Protein AF-A0A151K1U4-F1 (afdb_monomer)

pLDDT: mean 78.4, std 14.27, range [43.31, 93.31]

Radius of gyration: 24.59 Å; Cα contacts (8 Å, |Δi|>4): 27; chains: 1; bounding box: 50×74×44 Å

Structure (mmCIF, N/CA/C/O backbone):
data_AF-A0A151K1U4-F1
#
_entry.id   AF-A0A151K1U4-F1
#
loop_
_atom_site.group_PDB
_atom_site.id
_atom_site.type_s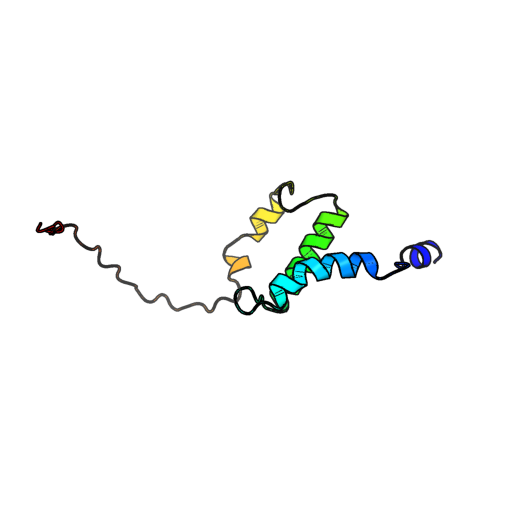ymbol
_atom_site.label_atom_id
_atom_site.label_alt_id
_atom_site.label_comp_id
_atom_site.label_asym_id
_atom_site.label_entity_id
_atom_site.label_seq_id
_atom_site.pdbx_PDB_ins_code
_atom_site.Cartn_x
_atom_site.Cartn_y
_atom_site.Cartn_z
_atom_site.occupancy
_atom_site.B_iso_or_equiv
_atom_site.auth_seq_id
_atom_site.auth_comp_id
_atom_site.auth_asym_id
_atom_site.auth_atom_id
_atom_site.pdbx_PDB_model_num
ATOM 1 N N . LEU A 1 1 ? 15.827 -23.909 -12.269 1.00 86.94 1 LEU A N 1
ATOM 2 C CA . LEU A 1 1 ? 17.106 -23.530 -11.619 1.00 86.94 1 LEU A CA 1
ATOM 3 C C . LEU A 1 1 ? 17.683 -22.226 -12.180 1.00 86.94 1 LEU A C 1
ATOM 5 O O . LEU A 1 1 ? 17.783 -21.264 -11.437 1.00 86.94 1 LEU A O 1
ATOM 9 N N . LEU A 1 2 ? 17.974 -22.145 -13.484 1.00 91.69 2 LEU A N 1
ATOM 10 C CA . LEU A 1 2 ? 18.567 -20.955 -14.125 1.00 91.69 2 LEU A CA 1
ATOM 11 C C . LEU A 1 2 ? 17.789 -19.641 -13.904 1.00 91.69 2 LEU A C 1
ATOM 13 O O . LEU A 1 2 ? 18.390 -18.621 -13.588 1.00 91.69 2 LEU A O 1
ATOM 17 N N . ASN A 1 3 ? 16.457 -19.666 -14.002 1.00 90.38 3 ASN A N 1
ATOM 18 C CA . ASN A 1 3 ? 15.632 -18.471 -13.766 1.00 90.38 3 ASN A CA 1
ATOM 19 C C . ASN A 1 3 ? 15.650 -18.008 -12.301 1.00 90.38 3 ASN A C 1
ATOM 21 O O . ASN A 1 3 ? 15.631 -16.810 -12.052 1.00 90.38 3 ASN A O 1
ATOM 25 N N . ALA A 1 4 ? 15.758 -18.935 -11.344 1.00 91.12 4 ALA A N 1
ATOM 26 C CA . ALA A 1 4 ? 15.865 -18.597 -9.924 1.00 91.12 4 ALA A CA 1
ATOM 27 C C . ALA A 1 4 ? 17.215 -17.930 -9.598 1.00 91.12 4 ALA A C 1
ATOM 29 O O . ALA A 1 4 ? 17.278 -16.995 -8.808 1.00 91.12 4 ALA A O 1
ATOM 30 N N . ILE A 1 5 ? 18.292 -18.362 -10.263 1.00 90.69 5 ILE A N 1
ATOM 31 C CA . ILE A 1 5 ? 19.611 -17.724 -10.142 1.00 90.69 5 ILE A CA 1
ATOM 32 C C . ILE A 1 5 ? 19.567 -16.303 -10.723 1.00 90.69 5 ILE A C 1
ATOM 34 O O . ILE A 1 5 ? 20.084 -15.376 -10.112 1.00 90.69 5 ILE A O 1
ATOM 38 N N . ARG A 1 6 ? 18.889 -16.106 -11.865 1.00 88.81 6 ARG A N 1
ATOM 39 C CA . ARG A 1 6 ? 18.717 -14.778 -12.485 1.00 88.81 6 ARG A CA 1
ATOM 40 C C . ARG A 1 6 ? 17.792 -13.836 -11.715 1.00 88.81 6 ARG A C 1
ATOM 42 O O . ARG A 1 6 ? 17.885 -12.633 -11.918 1.00 88.81 6 ARG A O 1
ATOM 49 N N . SER A 1 7 ? 16.911 -14.354 -10.858 1.00 88.38 7 SER A N 1
ATOM 50 C CA . SER A 1 7 ? 16.076 -13.515 -9.990 1.00 88.38 7 SER A CA 1
ATOM 51 C C . SER A 1 7 ? 16.819 -12.965 -8.773 1.00 88.38 7 SER A C 1
ATOM 53 O O . SER A 1 7 ? 16.265 -12.130 -8.061 1.00 88.38 7 SER A O 1
ATOM 55 N N . LEU A 1 8 ? 18.050 -13.421 -8.510 1.00 87.44 8 LEU A N 1
ATOM 56 C CA . LEU A 1 8 ? 18.855 -12.854 -7.437 1.00 87.44 8 LEU A CA 1
ATOM 57 C C . LEU A 1 8 ? 19.329 -11.453 -7.839 1.00 87.44 8 LEU A C 1
ATOM 59 O O . LEU A 1 8 ? 19.867 -11.276 -8.936 1.00 87.44 8 LEU A O 1
ATOM 63 N N . PRO A 1 9 ? 19.146 -10.449 -6.972 1.00 85.06 9 PRO A N 1
ATOM 64 C CA . PRO A 1 9 ? 19.606 -9.107 -7.265 1.00 85.06 9 PRO A CA 1
ATOM 65 C C . PRO A 1 9 ?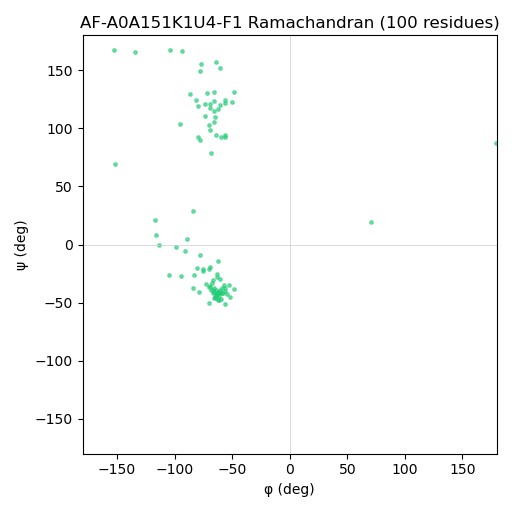 21.137 -9.092 -7.332 1.00 85.06 9 PRO A C 1
ATOM 67 O O . PRO A 1 9 ? 21.816 -9.589 -6.437 1.00 85.06 9 PRO A O 1
ATOM 70 N N . ASN A 1 10 ? 21.682 -8.491 -8.390 1.00 88.88 10 ASN A N 1
ATOM 71 C CA . ASN A 1 10 ? 23.130 -8.316 -8.548 1.00 88.88 10 ASN A CA 1
ATOM 72 C C . ASN A 1 10 ? 23.713 -7.305 -7.539 1.00 88.88 10 ASN A C 1
ATOM 74 O O . ASN A 1 10 ? 24.916 -7.269 -7.304 1.00 88.88 10 ASN A O 1
ATOM 78 N N . SER A 1 11 ? 22.870 -6.451 -6.956 1.00 90.81 11 SER A N 1
ATOM 79 C CA . SER A 1 11 ? 23.268 -5.474 -5.948 1.00 90.81 11 SER A CA 1
ATOM 80 C C . SER A 1 11 ? 22.115 -5.133 -5.010 1.00 90.81 11 SER A C 1
ATOM 82 O O . SER A 1 11 ? 20.949 -5.426 -5.269 1.00 90.81 11 SER A O 1
ATOM 84 N N . ASN A 1 12 ? 22.445 -4.468 -3.913 1.00 86.81 12 ASN A N 1
ATOM 85 C CA . ASN A 1 12 ? 21.502 -3.976 -2.914 1.00 86.81 12 ASN A CA 1
ATOM 86 C C . ASN A 1 12 ? 20.973 -2.556 -3.207 1.00 86.81 12 ASN A C 1
ATOM 88 O O . ASN A 1 12 ? 20.226 -2.013 -2.393 1.00 86.81 12 ASN A O 1
ATOM 92 N N . ALA A 1 13 ? 21.324 -1.960 -4.351 1.00 88.00 13 ALA A N 1
ATOM 93 C CA . ALA A 1 13 ? 21.038 -0.555 -4.649 1.00 88.00 13 ALA A CA 1
ATOM 94 C C . ALA A 1 13 ? 19.536 -0.212 -4.607 1.00 88.00 13 ALA A C 1
ATOM 96 O O . ALA A 1 13 ? 19.149 0.858 -4.137 1.00 88.00 13 ALA A O 1
ATOM 97 N N . ASP A 1 14 ? 18.678 -1.122 -5.074 1.00 80.81 14 ASP A N 1
ATOM 98 C CA . ASP A 1 14 ? 17.228 -0.914 -5.084 1.00 80.81 14 ASP A CA 1
ATOM 99 C C . ASP A 1 14 ? 16.612 -0.937 -3.663 1.00 80.81 14 ASP A C 1
ATOM 101 O O . ASP A 1 14 ? 15.985 0.056 -3.266 1.00 80.81 14 ASP A O 1
ATOM 105 N N . PRO A 1 15 ? 16.886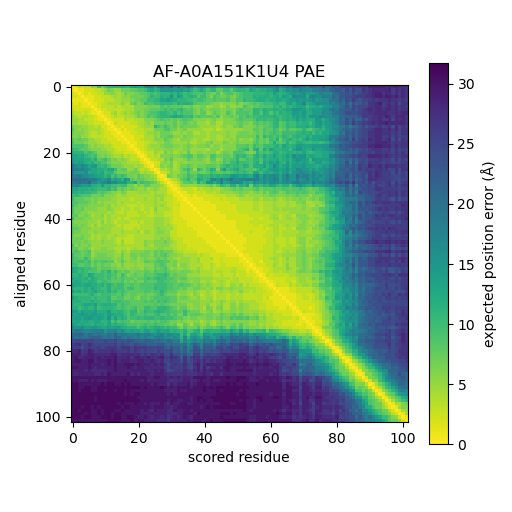 -1.957 -2.819 1.00 82.50 15 PRO A N 1
ATOM 106 C CA . PRO A 1 15 ? 16.558 -1.901 -1.395 1.00 82.50 15 PRO A CA 1
ATOM 107 C C . PRO A 1 15 ? 17.085 -0.642 -0.688 1.00 82.50 15 PRO A C 1
ATOM 109 O O . PRO A 1 15 ? 16.340 0.007 0.049 1.00 82.50 15 PRO A O 1
ATOM 112 N N . GLU A 1 16 ? 18.342 -0.252 -0.920 1.00 84.44 16 GLU A N 1
ATOM 113 C CA . GLU A 1 16 ? 18.957 0.924 -0.285 1.00 84.44 16 GLU A CA 1
ATOM 114 C C . GLU A 1 16 ? 18.274 2.240 -0.672 1.00 84.44 16 GLU A C 1
ATOM 116 O O . GLU A 1 16 ? 18.043 3.104 0.185 1.00 84.44 16 GLU A O 1
ATOM 121 N N . ARG A 1 17 ? 17.876 2.390 -1.940 1.00 85.00 17 ARG A N 1
ATOM 122 C CA . ARG A 1 17 ? 17.092 3.542 -2.402 1.00 85.00 17 ARG A CA 1
ATOM 123 C C . ARG A 1 17 ? 15.753 3.628 -1.670 1.00 85.00 17 ARG A C 1
ATOM 125 O O . ARG A 1 17 ? 15.337 4.719 -1.268 1.00 85.00 17 ARG A O 1
ATOM 132 N N . MET A 1 18 ? 15.085 2.495 -1.453 1.00 80.19 18 MET A N 1
ATOM 133 C CA . MET A 1 18 ? 13.853 2.443 -0.663 1.00 80.19 18 MET A CA 1
ATOM 134 C C . MET A 1 18 ? 14.085 2.820 0.806 1.00 80.19 18 MET A C 1
ATOM 136 O O . MET A 1 18 ? 13.339 3.637 1.357 1.00 80.19 18 MET A O 1
ATOM 140 N N . PHE A 1 19 ? 15.135 2.282 1.430 1.00 78.44 19 PHE A N 1
ATOM 141 C CA . PHE A 1 19 ? 15.477 2.580 2.823 1.00 78.44 19 PHE A CA 1
ATOM 142 C C . PHE A 1 19 ? 15.909 4.028 3.042 1.00 78.44 19 PHE A C 1
ATOM 144 O O . PHE A 1 19 ? 15.624 4.591 4.099 1.00 78.44 19 PHE A O 1
ATOM 151 N N . SER A 1 20 ? 16.527 4.664 2.049 1.00 79.94 20 SER A N 1
ATOM 152 C CA . SER A 1 20 ? 16.954 6.064 2.133 1.00 79.94 20 SER A CA 1
ATOM 153 C C . SER A 1 20 ? 15.771 7.007 2.362 1.00 79.94 20 SER A C 1
ATOM 155 O O . SER A 1 20 ? 15.850 7.902 3.202 1.00 79.94 20 SER A O 1
ATOM 157 N N . ILE A 1 21 ? 14.628 6.750 1.721 1.00 75.62 21 ILE A N 1
ATOM 158 C CA . ILE A 1 21 ? 13.384 7.512 1.931 1.00 75.62 21 ILE A CA 1
ATOM 159 C C . ILE A 1 2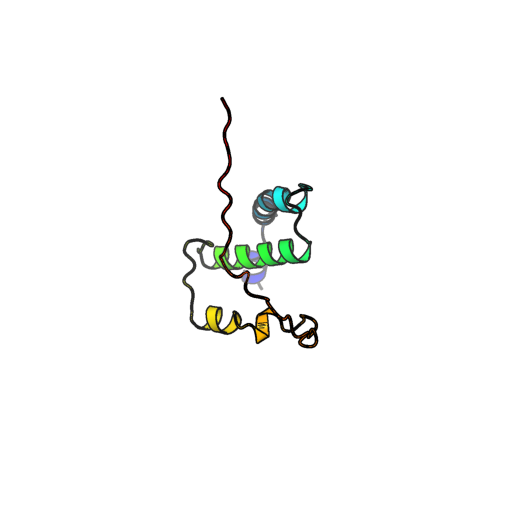1 ? 12.819 7.256 3.340 1.00 75.62 21 ILE A C 1
ATOM 161 O O . ILE A 1 21 ? 12.351 8.174 4.015 1.00 75.62 21 ILE A O 1
ATOM 165 N N . LEU A 1 22 ? 12.906 6.012 3.817 1.00 76.38 22 LEU A N 1
ATOM 166 C CA . LEU A 1 22 ? 12.415 5.611 5.139 1.00 76.38 22 LEU A CA 1
ATOM 167 C C . LEU A 1 22 ? 13.322 6.065 6.288 1.00 76.38 22 LEU A C 1
ATOM 169 O O . LEU A 1 22 ? 12.852 6.181 7.419 1.00 76.38 22 LEU A O 1
ATOM 173 N N . SER A 1 23 ? 14.596 6.364 6.025 1.00 73.19 23 SER A N 1
ATOM 174 C CA . SER A 1 23 ? 15.562 6.807 7.038 1.00 73.19 23 SER A CA 1
ATOM 175 C C . SER A 1 23 ? 15.080 8.059 7.783 1.00 73.19 23 SER A C 1
ATOM 177 O O . SER A 1 23 ? 15.197 8.147 9.007 1.00 73.19 23 SER A O 1
ATOM 179 N N . HIS A 1 24 ? 14.428 8.981 7.071 1.00 71.06 24 HIS A N 1
ATOM 180 C CA . HIS A 1 24 ? 13.860 10.200 7.639 1.00 71.06 24 HIS A CA 1
ATOM 181 C C . HIS A 1 24 ? 12.714 9.916 8.614 1.00 71.06 24 HIS A C 1
ATOM 183 O O . HIS A 1 24 ? 12.574 10.579 9.641 1.00 71.06 24 HIS A O 1
ATOM 189 N N . VAL A 1 25 ? 11.907 8.911 8.281 1.00 72.31 25 VAL A N 1
ATOM 190 C CA . VAL A 1 25 ? 10.708 8.491 9.010 1.00 72.31 25 VAL A CA 1
ATOM 191 C C . VAL A 1 25 ? 11.065 7.564 10.179 1.00 72.31 25 VAL A C 1
ATOM 193 O O . VAL A 1 25 ? 10.374 7.518 11.187 1.00 72.31 25 VAL A O 1
ATOM 196 N N . LYS A 1 26 ? 12.183 6.841 10.093 1.00 68.38 26 LYS A N 1
ATOM 197 C CA . LYS A 1 26 ? 12.677 5.968 11.164 1.00 68.38 26 LYS A CA 1
ATOM 198 C C . LYS A 1 26 ? 13.488 6.725 12.221 1.00 68.38 26 LYS A C 1
ATOM 200 O O . LYS A 1 26 ? 13.405 6.393 13.402 1.00 68.38 26 LYS A O 1
ATOM 205 N N . ASN A 1 27 ? 14.284 7.719 11.817 1.00 73.19 27 ASN A N 1
ATOM 206 C CA . ASN A 1 27 ? 15.319 8.291 12.687 1.00 73.19 27 ASN A CA 1
ATOM 207 C C . ASN A 1 27 ? 14.969 9.669 13.269 1.00 73.19 27 ASN A C 1
ATOM 209 O O . ASN A 1 27 ? 15.464 10.010 14.344 1.00 73.19 27 ASN A O 1
ATOM 213 N N . LYS A 1 28 ? 14.115 10.482 12.626 1.00 76.69 28 LYS A N 1
ATOM 214 C CA . LYS A 1 28 ? 13.749 11.792 13.195 1.00 76.69 28 LYS A CA 1
ATOM 215 C C . LYS A 1 28 ? 12.795 11.634 14.379 1.00 76.69 28 LYS A C 1
ATOM 217 O O . LYS A 1 28 ? 11.678 11.171 14.197 1.00 76.69 28 LYS A O 1
ATOM 222 N N . LYS A 1 29 ? 13.184 12.128 15.565 1.00 72.06 29 LYS A N 1
ATOM 223 C CA . LYS A 1 29 ? 12.425 12.013 16.834 1.00 72.06 29 LYS A CA 1
ATOM 224 C C . LYS A 1 29 ? 10.940 12.401 16.722 1.00 72.06 29 LYS A C 1
ATOM 226 O O . LYS A 1 29 ? 10.107 11.729 17.311 1.00 72.06 29 LYS A O 1
ATOM 231 N N . ARG A 1 30 ? 10.606 13.441 15.944 1.00 73.81 30 ARG A N 1
ATOM 232 C CA . ARG A 1 30 ? 9.220 13.916 15.742 1.00 73.81 30 ARG A CA 1
ATOM 233 C C . ARG A 1 30 ? 8.414 13.099 14.718 1.00 73.81 30 ARG A C 1
ATOM 235 O O . ARG A 1 30 ? 7.196 13.144 14.750 1.00 73.81 30 ARG A O 1
ATOM 242 N N . ASN A 1 31 ? 9.082 12.351 13.837 1.00 77.19 31 ASN A N 1
ATOM 243 C CA . ASN A 1 31 ? 8.450 11.565 12.769 1.00 77.19 31 ASN A CA 1
ATOM 244 C C . ASN A 1 31 ? 8.677 10.056 12.945 1.00 77.19 31 ASN A C 1
ATOM 246 O O . ASN A 1 31 ? 8.381 9.297 12.027 1.00 77.19 31 ASN A O 1
ATOM 250 N N . LYS A 1 32 ? 9.246 9.637 14.085 1.00 82.81 32 LYS A N 1
ATOM 251 C CA . LYS A 1 32 ? 9.711 8.272 14.314 1.00 82.81 32 LYS A CA 1
ATOM 252 C C . LYS A 1 32 ? 8.526 7.318 14.333 1.00 82.81 32 LYS A C 1
ATOM 254 O O . LYS A 1 32 ? 7.798 7.243 15.320 1.00 82.81 32 LYS A O 1
ATOM 259 N N . LEU A 1 33 ? 8.376 6.558 13.258 1.00 85.88 33 LEU A N 1
ATOM 260 C CA . LEU A 1 33 ? 7.432 5.450 13.217 1.00 85.88 33 LEU A CA 1
ATOM 261 C C . LEU A 1 33 ? 7.977 4.236 13.978 1.00 85.88 33 LEU A C 1
ATOM 263 O O . LEU A 1 33 ? 9.190 4.056 14.135 1.00 85.88 33 LEU A O 1
ATOM 267 N N . SER A 1 34 ? 7.064 3.382 14.442 1.00 87.62 34 SER A N 1
ATOM 268 C CA . SER A 1 34 ? 7.423 2.082 15.013 1.00 87.62 34 SER A CA 1
ATOM 269 C C . SER A 1 34 ? 8.072 1.185 13.949 1.00 87.62 34 SER A C 1
ATOM 271 O O . SER A 1 34 ? 7.849 1.359 12.748 1.00 87.62 34 SER A O 1
ATOM 273 N N . SER A 1 35 ? 8.856 0.193 14.376 1.00 85.81 35 SER A N 1
ATOM 274 C CA . SER A 1 35 ? 9.445 -0.800 13.465 1.00 85.81 35 SER A CA 1
ATOM 275 C C . SER A 1 35 ? 8.378 -1.525 12.639 1.00 85.81 35 SER A C 1
ATOM 277 O O . SER A 1 35 ? 8.563 -1.710 11.438 1.00 85.81 35 SER A O 1
ATOM 279 N N . THR A 1 36 ? 7.241 -1.857 13.255 1.00 88.50 36 THR A N 1
ATOM 280 C CA . THR A 1 36 ? 6.091 -2.482 12.590 1.00 88.50 36 THR A CA 1
ATOM 281 C C . THR A 1 36 ? 5.547 -1.602 11.468 1.00 88.50 36 THR A C 1
ATOM 283 O O . THR A 1 36 ? 5.354 -2.078 10.351 1.00 88.50 36 THR A O 1
ATOM 286 N N . SER A 1 37 ? 5.363 -0.305 11.726 1.00 87.44 37 SER A N 1
ATOM 287 C CA . SER A 1 37 ? 4.871 0.650 10.728 1.00 87.44 37 SER A CA 1
ATOM 288 C C . SER A 1 37 ? 5.866 0.869 9.585 1.00 87.44 37 SER A C 1
ATOM 290 O O . SER A 1 37 ? 5.459 0.951 8.428 1.00 87.44 37 SER A O 1
ATOM 292 N N . VAL A 1 38 ? 7.170 0.921 9.879 1.00 87.81 38 VAL A N 1
ATOM 293 C CA . VAL A 1 38 ? 8.216 1.023 8.845 1.00 87.81 38 VAL A CA 1
ATOM 294 C C . VAL A 1 38 ? 8.224 -0.221 7.954 1.00 87.81 38 VAL A C 1
ATOM 296 O O . VAL A 1 38 ? 8.283 -0.093 6.733 1.00 87.81 38 VAL A O 1
ATOM 299 N N . ASN A 1 39 ? 8.114 -1.415 8.544 1.00 89.44 39 ASN A N 1
ATOM 300 C CA . ASN A 1 39 ? 8.071 -2.667 7.791 1.00 89.44 39 ASN A CA 1
ATOM 301 C C . ASN A 1 39 ? 6.826 -2.759 6.895 1.00 89.44 39 ASN A C 1
ATOM 303 O O . ASN A 1 39 ? 6.941 -3.068 5.711 1.00 89.44 39 ASN A O 1
ATOM 307 N N . ALA A 1 40 ? 5.650 -2.424 7.433 1.00 89.62 40 ALA A N 1
ATOM 308 C CA . ALA A 1 40 ? 4.406 -2.402 6.667 1.00 89.62 40 ALA A CA 1
ATOM 309 C C . ALA A 1 40 ? 4.492 -1.447 5.465 1.00 89.62 40 ALA A C 1
ATOM 311 O O . ALA A 1 40 ? 4.089 -1.808 4.362 1.00 89.62 40 ALA A O 1
ATOM 312 N N . ASN A 1 41 ? 5.089 -0.265 5.652 1.00 88.44 41 ASN A N 1
ATOM 313 C CA . ASN A 1 41 ? 5.311 0.688 4.566 1.00 88.44 41 ASN A CA 1
ATOM 314 C C . ASN A 1 41 ? 6.258 0.121 3.490 1.00 88.44 41 ASN A C 1
ATOM 316 O O . ASN A 1 41 ? 5.978 0.242 2.300 1.00 88.44 41 ASN A O 1
A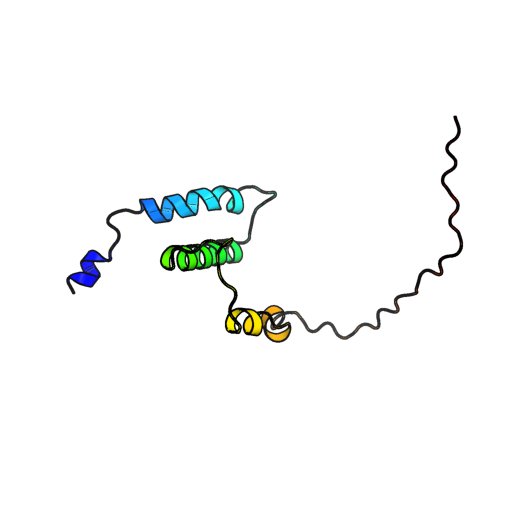TOM 320 N N . CYS A 1 42 ? 7.333 -0.570 3.892 1.00 88.44 42 CYS A N 1
ATOM 321 C CA . CYS A 1 42 ? 8.218 -1.265 2.953 1.00 88.44 42 CYS A CA 1
ATOM 322 C C . CYS A 1 42 ? 7.458 -2.276 2.082 1.00 88.44 42 CYS A C 1
ATOM 324 O O . CYS A 1 42 ? 7.567 -2.245 0.857 1.00 88.44 42 CYS A O 1
ATOM 326 N N . VAL A 1 43 ? 6.675 -3.153 2.713 1.00 90.69 43 VAL A N 1
ATOM 327 C CA . VAL A 1 43 ? 5.905 -4.190 2.010 1.00 90.69 43 VAL A CA 1
ATOM 328 C C . VAL A 1 43 ? 4.891 -3.559 1.061 1.00 90.69 43 VAL A C 1
ATOM 330 O O . VAL A 1 43 ? 4.839 -3.926 -0.110 1.00 90.69 43 VAL A O 1
ATOM 333 N N . PHE A 1 44 ? 4.128 -2.576 1.542 1.00 90.19 44 PHE A N 1
ATOM 334 C CA . PHE A 1 44 ? 3.112 -1.900 0.742 1.00 90.19 44 PHE A CA 1
ATOM 335 C C . PHE A 1 44 ? 3.722 -1.196 -0.474 1.00 90.19 44 PHE A C 1
ATOM 337 O O . PHE A 1 44 ? 3.274 -1.399 -1.600 1.00 90.19 44 PHE A O 1
ATOM 344 N N . LYS A 1 45 ? 4.800 -0.430 -0.274 1.00 89.44 45 LYS A N 1
ATOM 345 C CA . LYS A 1 45 ? 5.484 0.270 -1.364 1.00 89.44 45 LYS A CA 1
ATOM 346 C C . LYS A 1 45 ? 6.087 -0.696 -2.385 1.00 89.44 45 LYS A C 1
ATOM 348 O O . LYS A 1 45 ? 5.974 -0.455 -3.581 1.00 89.44 45 LYS A O 1
ATOM 353 N N . SER A 1 46 ? 6.699 -1.785 -1.923 1.00 89.81 46 SER A N 1
ATOM 354 C CA . SER A 1 46 ? 7.239 -2.829 -2.799 1.00 89.81 46 SER A CA 1
ATOM 355 C C . SER A 1 46 ? 6.139 -3.479 -3.645 1.00 89.81 46 SER A C 1
ATOM 357 O O . SER A 1 46 ? 6.290 -3.615 -4.857 1.00 89.81 46 SER A O 1
ATOM 359 N N . ALA A 1 47 ? 4.990 -3.790 -3.035 1.00 90.88 47 ALA A N 1
ATOM 360 C CA . ALA A 1 47 ? 3.848 -4.364 -3.740 1.00 90.88 47 ALA A CA 1
ATOM 361 C C . ALA A 1 47 ? 3.287 -3.427 -4.821 1.00 90.88 47 ALA A C 1
ATOM 363 O O . ALA A 1 47 ? 2.975 -3.892 -5.915 1.00 90.88 47 ALA A O 1
ATOM 364 N N . LEU A 1 48 ? 3.196 -2.122 -4.542 1.00 91.00 48 LEU A N 1
ATOM 365 C CA . LEU A 1 48 ? 2.780 -1.128 -5.534 1.00 91.00 48 LEU A CA 1
ATOM 366 C C . LEU A 1 48 ? 3.801 -0.999 -6.668 1.00 91.00 48 LEU A C 1
ATOM 368 O O . LEU A 1 48 ? 3.430 -1.068 -7.836 1.00 91.00 48 LEU A O 1
ATOM 372 N N . ASN A 1 49 ? 5.093 -0.915 -6.339 1.00 89.25 49 ASN A N 1
ATOM 373 C CA . ASN A 1 49 ? 6.158 -0.845 -7.340 1.00 89.25 49 ASN A CA 1
ATOM 374 C C . ASN A 1 49 ? 6.145 -2.064 -8.275 1.00 89.25 49 ASN A C 1
ATOM 376 O O . ASN A 1 49 ? 6.290 -1.907 -9.484 1.00 89.25 49 ASN A O 1
ATOM 380 N N . ALA A 1 50 ? 5.929 -3.267 -7.734 1.00 90.69 50 ALA A N 1
ATOM 381 C CA . ALA A 1 50 ? 5.824 -4.494 -8.522 1.00 90.69 50 ALA A CA 1
ATOM 382 C C .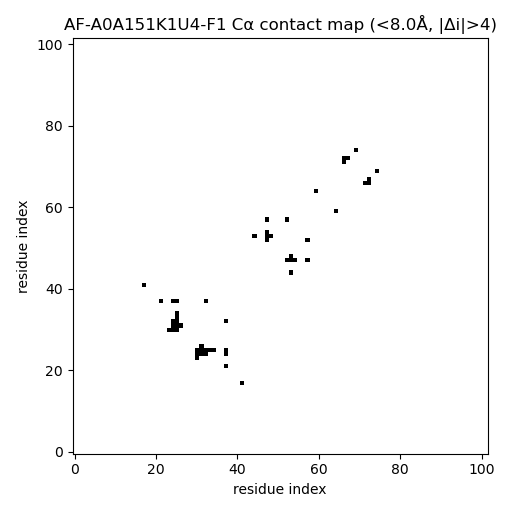 ALA A 1 50 ? 4.627 -4.484 -9.493 1.00 90.69 50 ALA A C 1
ATOM 384 O O . ALA A 1 50 ? 4.665 -5.167 -10.514 1.00 90.69 50 ALA A O 1
ATOM 385 N N . ARG A 1 51 ? 3.582 -3.703 -9.193 1.00 91.75 51 ARG A N 1
ATOM 386 C CA . ARG A 1 51 ? 2.409 -3.488 -10.056 1.00 91.75 51 ARG A CA 1
ATOM 387 C C . ARG A 1 51 ? 2.562 -2.296 -11.007 1.00 91.75 51 ARG A C 1
ATOM 389 O O . ARG A 1 51 ? 1.691 -2.083 -11.840 1.00 91.75 51 ARG A O 1
ATOM 396 N N . GLY A 1 52 ? 3.643 -1.518 -10.897 1.00 91.81 52 GLY A N 1
ATOM 397 C CA . GLY A 1 52 ? 3.786 -0.243 -11.610 1.00 91.81 52 GLY A CA 1
ATOM 398 C C . GLY A 1 52 ? 2.864 0.861 -11.074 1.00 91.81 52 GLY A C 1
ATOM 399 O O . GLY A 1 52 ? 2.602 1.847 -11.760 1.00 91.81 52 GLY A O 1
ATOM 400 N N . GLU A 1 53 ? 2.370 0.699 -9.848 1.00 92.38 53 GLU A N 1
ATOM 401 C CA . GLU A 1 53 ? 1.452 1.612 -9.178 1.00 92.38 53 GLU A CA 1
ATOM 402 C C . GLU A 1 53 ? 2.179 2.456 -8.118 1.00 92.38 53 GLU A C 1
ATOM 404 O O . GLU A 1 53 ? 3.315 2.215 -7.709 1.00 92.38 53 GLU A O 1
ATOM 409 N N . THR A 1 54 ? 1.487 3.478 -7.648 1.00 90.19 54 THR A N 1
ATOM 410 C CA . THR A 1 54 ? 1.863 4.431 -6.612 1.00 90.19 54 THR A CA 1
ATOM 411 C C . THR A 1 54 ? 0.676 4.598 -5.670 1.00 90.19 54 THR A C 1
ATOM 413 O O . THR A 1 54 ? -0.458 4.254 -5.998 1.00 90.19 54 THR A O 1
ATOM 416 N N . CYS A 1 55 ? 0.897 5.187 -4.497 1.00 84.62 55 CYS A N 1
ATOM 417 C CA . CYS A 1 55 ? -0.201 5.472 -3.572 1.00 84.62 55 CYS A CA 1
ATOM 418 C C . CYS A 1 55 ? -1.245 6.457 -4.130 1.00 84.62 55 CYS A C 1
ATOM 420 O O . CYS A 1 55 ? -2.315 6.576 -3.546 1.00 84.62 55 CYS A O 1
ATOM 422 N N . LEU A 1 56 ? -0.938 7.163 -5.225 1.00 89.56 56 LEU A N 1
ATOM 423 C CA . LEU A 1 56 ? -1.816 8.159 -5.839 1.00 89.56 56 LEU A CA 1
ATOM 424 C C . LEU A 1 56 ? -2.675 7.592 -6.972 1.00 89.56 56 LEU A C 1
ATOM 426 O O . LEU A 1 56 ? -3.735 8.138 -7.253 1.00 89.56 56 LEU A O 1
ATOM 430 N N . ASN A 1 57 ? -2.211 6.535 -7.640 1.00 93.25 57 ASN A N 1
ATOM 431 C CA . ASN A 1 57 ? -2.898 5.939 -8.790 1.00 93.25 57 ASN A CA 1
ATOM 432 C C . ASN A 1 57 ? -3.426 4.523 -8.511 1.00 93.25 57 ASN A C 1
ATOM 434 O O . ASN A 1 57 ? -4.022 3.926 -9.403 1.00 93.25 57 ASN A O 1
ATOM 438 N N . LEU A 1 58 ? -3.213 3.994 -7.299 1.00 91.56 58 LEU A N 1
ATOM 439 C CA . LEU A 1 58 ? -3.803 2.735 -6.862 1.00 91.56 58 LEU A CA 1
ATOM 440 C C . LEU A 1 58 ? -5.328 2.811 -6.994 1.00 91.56 58 LEU A C 1
ATOM 442 O O . LEU A 1 58 ? -5.977 3.647 -6.362 1.00 91.56 58 LEU A O 1
ATOM 446 N N . MET A 1 59 ? -5.895 1.897 -7.776 1.00 90.75 59 MET A N 1
ATOM 447 C CA . MET A 1 59 ? -7.339 1.745 -7.884 1.00 90.75 59 MET A CA 1
ATOM 448 C C . MET A 1 59 ? -7.858 0.928 -6.700 1.00 90.75 59 MET A C 1
ATOM 450 O O . MET A 1 59 ? -7.407 -0.189 -6.451 1.00 90.75 59 MET A O 1
ATOM 454 N N . ILE A 1 60 ? -8.810 1.492 -5.960 1.00 90.38 60 ILE A N 1
ATOM 455 C CA . ILE A 1 60 ? -9.418 0.811 -4.818 1.00 90.38 60 ILE A CA 1
ATOM 456 C C . ILE A 1 60 ? -10.460 -0.185 -5.333 1.00 90.38 60 ILE A C 1
ATOM 458 O O . ILE A 1 60 ? -11.430 0.211 -5.976 1.00 90.38 60 ILE A O 1
ATOM 462 N N . ASP A 1 61 ? -10.258 -1.469 -5.038 1.00 91.81 61 ASP A N 1
ATOM 463 C CA . ASP A 1 61 ? -11.209 -2.536 -5.330 1.00 91.81 61 ASP A CA 1
ATOM 464 C C . ASP A 1 61 ? -12.138 -2.822 -4.131 1.00 91.81 61 ASP A C 1
ATOM 466 O O . ASP A 1 61 ? -11.916 -2.391 -2.994 1.00 91.81 61 ASP A O 1
ATOM 470 N N . GLU A 1 62 ? -13.209 -3.574 -4.383 1.00 93.31 62 GLU A N 1
ATOM 471 C CA . GLU A 1 62 ? -14.167 -3.977 -3.347 1.00 93.31 62 GLU A CA 1
ATOM 472 C C . GLU A 1 62 ? -13.507 -4.813 -2.234 1.00 93.31 62 GLU A C 1
ATOM 474 O O . GLU A 1 62 ? -13.908 -4.754 -1.070 1.00 93.31 62 GLU A O 1
ATOM 479 N N . LYS A 1 63 ? -12.445 -5.560 -2.559 1.00 90.69 63 LYS A N 1
ATOM 480 C CA . LYS A 1 63 ? -11.712 -6.389 -1.594 1.00 90.69 63 LYS A CA 1
ATOM 481 C C . LYS A 1 63 ? -10.926 -5.527 -0.607 1.00 90.69 63 LYS A C 1
ATOM 483 O O . LYS A 1 63 ? -10.844 -5.863 0.569 1.00 90.69 63 LYS A O 1
ATOM 488 N N . HIS A 1 64 ? -10.364 -4.410 -1.054 1.00 89.38 64 HIS A N 1
ATOM 489 C CA . HIS A 1 64 ? -9.697 -3.433 -0.207 1.00 89.38 64 HIS A CA 1
ATOM 490 C C . HIS A 1 64 ? -10.700 -2.815 0.769 1.00 89.38 64 HIS A C 1
ATOM 492 O O . HIS A 1 64 ? -10.415 -2.734 1.963 1.00 89.38 64 HIS A O 1
ATOM 498 N N . LEU A 1 65 ? -11.900 -2.471 0.292 1.00 90.38 65 LEU A N 1
ATOM 499 C CA . LEU A 1 65 ? -12.960 -1.917 1.136 1.00 90.38 65 LEU A CA 1
ATOM 500 C C . LEU A 1 65 ? -13.491 -2.928 2.159 1.00 90.38 65 LEU A C 1
ATOM 502 O O . LEU A 1 65 ? -13.667 -2.572 3.323 1.00 90.38 65 LEU A O 1
ATOM 506 N N . SER A 1 66 ? -13.688 -4.192 1.773 1.00 92.62 66 SER A N 1
ATOM 507 C CA . SER A 1 66 ? -14.163 -5.230 2.701 1.00 92.62 66 SER A CA 1
ATOM 508 C C . SER A 1 66 ? -13.174 -5.498 3.845 1.00 92.62 66 SER A C 1
ATOM 510 O O . SER A 1 66 ? -13.573 -5.829 4.968 1.00 92.62 66 SER A O 1
ATOM 512 N N . LEU A 1 67 ? -11.878 -5.269 3.605 1.00 88.69 67 LEU A N 1
ATOM 513 C CA . LEU A 1 67 ? -10.838 -5.342 4.627 1.00 88.69 67 LEU A CA 1
ATOM 514 C C . LEU A 1 67 ? -10.826 -4.130 5.572 1.00 88.69 67 LEU A C 1
ATOM 516 O O . LEU A 1 67 ? -10.396 -4.279 6.714 1.00 88.69 67 LEU A O 1
ATOM 520 N N . MET A 1 68 ? -11.361 -2.975 5.167 1.00 89.12 68 MET A N 1
ATOM 521 C CA . MET A 1 68 ? -11.459 -1.757 5.991 1.00 89.12 68 MET A CA 1
ATOM 522 C C . MET A 1 68 ? -12.687 -1.737 6.921 1.00 89.12 68 MET A C 1
ATOM 524 O O . MET A 1 68 ? -13.202 -0.677 7.274 1.00 89.12 68 MET A O 1
ATOM 528 N N . SER A 1 69 ? -13.167 -2.904 7.351 1.00 89.75 69 SER A N 1
ATOM 529 C CA . SER A 1 69 ? -14.257 -2.995 8.325 1.00 89.75 69 SER A CA 1
ATOM 530 C C . SER A 1 69 ? -13.765 -2.729 9.753 1.00 89.75 69 SER A C 1
ATOM 532 O O . SER A 1 69 ? -12.639 -3.073 10.118 1.00 89.75 69 SER A O 1
ATOM 534 N N . ALA A 1 70 ? -14.630 -2.171 10.608 1.00 86.50 70 ALA A N 1
ATOM 535 C CA . ALA A 1 70 ? -14.306 -1.942 12.020 1.00 86.50 70 ALA A CA 1
ATOM 536 C C . ALA A 1 70 ? -13.899 -3.239 12.743 1.00 86.50 70 ALA A C 1
ATOM 538 O O . ALA A 1 70 ? -13.008 -3.224 13.590 1.00 86.50 70 ALA A O 1
ATOM 539 N N . GLN A 1 71 ? -14.511 -4.364 12.361 1.00 87.50 71 GLN A N 1
ATOM 540 C CA . GLN A 1 71 ? -14.178 -5.683 12.890 1.00 87.50 71 GLN A CA 1
ATOM 541 C C . GLN A 1 71 ? -12.722 -6.064 12.595 1.00 87.50 71 GLN A C 1
ATOM 543 O O . GLN A 1 71 ? -12.048 -6.582 13.479 1.00 87.50 71 GLN A O 1
ATOM 548 N N . ASN A 1 72 ? -12.225 -5.782 11.388 1.00 87.19 72 ASN A N 1
ATOM 549 C CA . ASN A 1 72 ? -10.855 -6.105 10.988 1.00 87.19 72 ASN A CA 1
ATOM 550 C C . ASN A 1 72 ? -9.839 -5.097 11.543 1.00 87.19 72 ASN A C 1
ATOM 552 O O . ASN A 1 72 ? -8.767 -5.488 12.001 1.00 87.19 72 ASN A O 1
ATOM 556 N N . LEU A 1 73 ? -10.177 -3.804 11.536 1.00 85.81 73 LEU A N 1
ATOM 557 C CA . LEU A 1 73 ? -9.278 -2.731 11.975 1.00 85.81 73 LEU A CA 1
ATOM 558 C C . LEU A 1 73 ? -9.084 -2.697 13.496 1.00 85.81 73 LEU A C 1
ATOM 560 O O . LEU A 1 73 ? -8.000 -2.366 13.974 1.00 85.81 73 LEU A O 1
ATOM 564 N N . TYR A 1 74 ? -10.122 -3.050 14.257 1.00 86.00 74 TYR A N 1
ATOM 565 C CA . TYR A 1 74 ? -10.132 -2.963 15.718 1.00 86.00 74 TYR A CA 1
ATOM 566 C C . TYR A 1 74 ? -10.290 -4.328 16.396 1.00 86.00 74 TYR A C 1
ATOM 568 O O . TYR A 1 74 ? -10.657 -4.385 17.568 1.00 86.00 74 TYR A O 1
ATOM 576 N N . ALA A 1 75 ? -9.970 -5.426 15.702 1.00 81.62 75 ALA A N 1
ATOM 577 C CA . ALA A 1 75 ? -10.068 -6.789 16.238 1.00 81.62 75 ALA A CA 1
ATOM 578 C C . ALA A 1 75 ? -9.334 -6.970 17.583 1.00 81.62 75 ALA A C 1
ATOM 580 O O . ALA A 1 75 ? -9.785 -7.721 18.445 1.00 81.62 75 ALA A O 1
ATOM 5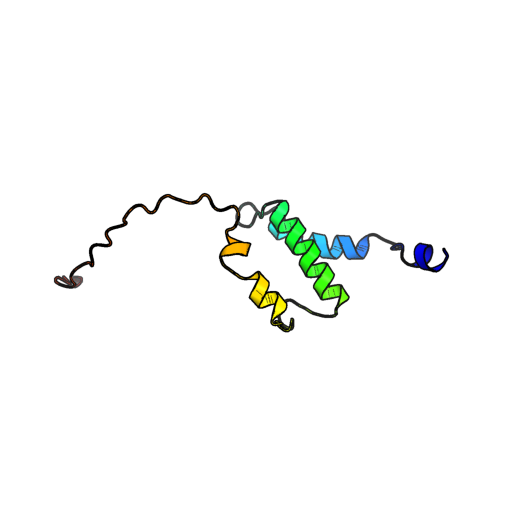81 N N . SER A 1 76 ? -8.207 -6.273 17.763 1.00 74.06 76 SER A N 1
ATOM 582 C CA . SER A 1 76 ? -7.375 -6.303 18.972 1.00 74.06 76 SER A CA 1
ATOM 583 C C . SER A 1 76 ? -7.614 -5.127 19.922 1.00 74.06 76 SER A C 1
ATOM 585 O O . SER A 1 76 ? -6.992 -5.066 20.985 1.00 74.06 76 SER A O 1
ATOM 587 N N . ALA A 1 77 ? -8.494 -4.184 19.570 1.00 70.50 77 ALA A N 1
ATOM 588 C CA . ALA A 1 77 ? -8.837 -3.101 20.475 1.00 70.50 77 ALA A CA 1
ATOM 589 C C . ALA A 1 77 ? -9.566 -3.703 21.679 1.00 70.50 77 ALA A C 1
ATOM 591 O O . ALA A 1 77 ? -10.576 -4.393 21.527 1.00 70.50 77 ALA A O 1
ATOM 592 N N . ALA A 1 78 ? -9.042 -3.459 22.882 1.00 67.38 78 ALA A N 1
ATOM 593 C CA . ALA A 1 78 ? -9.704 -3.869 24.110 1.00 67.38 78 ALA A CA 1
ATOM 594 C C . ALA A 1 78 ? -11.162 -3.399 24.055 1.00 67.38 78 ALA A C 1
ATOM 596 O O . ALA A 1 78 ? -11.417 -2.202 23.886 1.00 67.38 78 ALA A O 1
ATOM 597 N N . LYS A 1 79 ? -12.114 -4.335 24.174 1.00 65.25 79 LYS A N 1
ATOM 598 C CA . LYS A 1 79 ? -13.532 -4.005 24.332 1.00 65.25 79 LYS A CA 1
ATOM 599 C C . LYS A 1 79 ? -13.650 -3.182 25.610 1.00 65.25 79 LYS A C 1
ATOM 601 O O . LYS A 1 79 ? -13.747 -3.735 26.701 1.00 65.25 79 LYS A O 1
ATOM 606 N N . LYS A 1 80 ? -13.590 -1.855 25.496 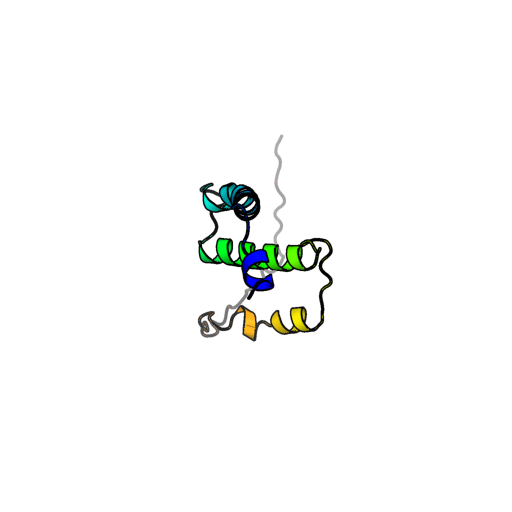1.00 61.50 80 LYS A N 1
ATOM 607 C CA . LYS A 1 80 ? -13.988 -0.985 26.594 1.00 61.50 80 LYS A CA 1
ATOM 608 C C . LYS A 1 80 ? -15.451 -1.311 26.848 1.00 61.50 80 LYS A C 1
ATOM 610 O O . LYS A 1 80 ? -16.277 -1.198 25.940 1.00 61.50 80 LYS A O 1
ATOM 615 N N . ASN A 1 81 ? -15.753 -1.759 28.063 1.00 64.12 81 ASN A N 1
ATOM 616 C CA . ASN A 1 81 ? -17.127 -1.799 28.539 1.00 64.12 81 ASN A CA 1
ATOM 617 C C . ASN A 1 81 ? -17.737 -0.434 28.229 1.00 64.12 81 ASN A C 1
ATOM 619 O O . ASN A 1 81 ? -17.077 0.580 28.469 1.00 64.12 81 ASN A O 1
ATOM 623 N N . LYS A 1 82 ? -18.930 -0.414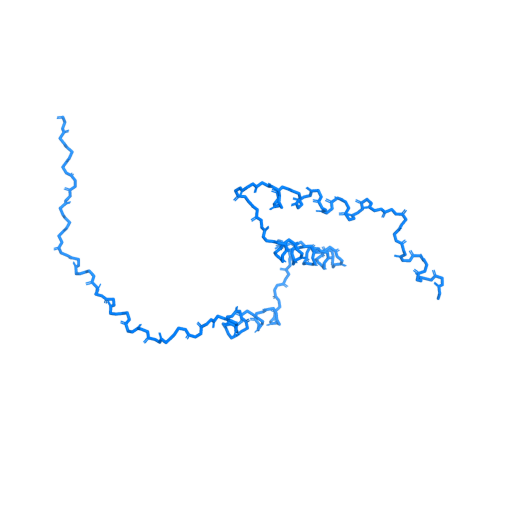 27.626 1.00 60.41 82 LYS A N 1
ATOM 624 C CA . LYS A 1 82 ? -19.650 0.820 27.307 1.00 60.41 82 LYS A CA 1
ATOM 625 C C . LYS A 1 82 ? -19.824 1.611 28.606 1.00 60.41 82 LYS A C 1
ATOM 627 O O . LYS A 1 82 ? -20.773 1.380 29.343 1.00 60.41 82 LYS A O 1
ATOM 632 N N . SER A 1 83 ? -18.894 2.509 28.915 1.00 60.09 83 SER A N 1
ATOM 633 C CA . SER A 1 83 ? -19.143 3.554 29.890 1.00 60.09 83 SER A CA 1
ATOM 634 C C . SER A 1 83 ? -20.151 4.467 29.222 1.00 60.09 83 SER A C 1
ATOM 636 O O . SER A 1 83 ? -19.863 5.004 28.150 1.00 60.09 83 SER A O 1
ATOM 638 N N . THR A 1 84 ? -21.337 4.582 29.806 1.00 56.28 84 THR A N 1
ATOM 639 C CA . THR A 1 84 ? -22.336 5.572 29.420 1.00 56.28 84 THR A CA 1
ATOM 640 C C . THR A 1 84 ? -21.680 6.945 29.525 1.00 56.28 84 THR A C 1
ATOM 642 O O . THR A 1 84 ? -21.578 7.508 30.609 1.00 56.28 84 THR A O 1
ATOM 645 N N . LEU A 1 85 ? -21.135 7.445 28.417 1.00 57.69 85 LEU A N 1
ATOM 646 C CA . LEU A 1 85 ? -20.661 8.812 28.331 1.00 57.69 85 LEU A CA 1
ATOM 647 C C . LEU A 1 85 ? -21.915 9.646 28.095 1.00 57.69 85 LEU A C 1
ATOM 649 O O . LEU A 1 85 ? -22.386 9.771 26.966 1.00 57.69 85 LEU A O 1
ATOM 653 N N . THR A 1 86 ? -22.509 10.133 29.179 1.00 55.09 86 THR A N 1
ATOM 654 C CA . THR A 1 86 ? -23.537 11.168 29.125 1.00 55.09 86 THR A CA 1
ATOM 655 C C . THR A 1 86 ? -22.874 12.419 28.559 1.00 55.09 86 THR A C 1
ATOM 657 O O . THR A 1 86 ? -22.210 13.170 29.269 1.00 55.09 86 THR A O 1
ATOM 660 N N . LEU A 1 87 ? -22.987 12.603 27.244 1.00 58.88 87 LEU A N 1
ATOM 661 C CA . LEU A 1 87 ? -22.699 13.875 26.601 1.00 58.88 87 LEU A CA 1
ATOM 662 C C . LEU A 1 87 ? -23.810 14.831 27.033 1.00 58.88 87 LEU A C 1
ATOM 664 O O . LEU A 1 87 ? -24.919 14.770 26.508 1.00 58.88 87 LEU A O 1
ATOM 668 N N . TYR A 1 88 ? -23.537 15.669 28.031 1.00 56.47 88 TYR A N 1
ATOM 669 C CA . TYR A 1 88 ? -24.362 16.847 28.252 1.00 56.47 88 TYR A CA 1
ATOM 670 C C . TYR A 1 88 ? -24.163 17.746 27.034 1.00 56.47 88 TYR A C 1
ATOM 672 O O . TYR A 1 88 ? -23.045 18.190 26.768 1.00 56.47 88 TYR A O 1
ATOM 680 N N . ALA A 1 89 ? -25.226 17.947 26.257 1.00 50.84 89 ALA A N 1
ATOM 681 C CA . ALA A 1 89 ? -25.253 19.025 25.285 1.00 50.84 89 ALA A CA 1
ATOM 682 C C . ALA A 1 89 ? -24.986 20.323 26.059 1.00 50.84 89 ALA A C 1
ATOM 684 O O . ALA A 1 89 ? -25.657 20.589 27.057 1.00 50.84 89 ALA A O 1
ATOM 685 N N . ALA A 1 90 ? -23.965 21.077 25.653 1.00 50.38 90 ALA A N 1
ATOM 686 C CA . ALA A 1 90 ? -23.857 22.461 26.075 1.00 50.38 90 ALA A CA 1
ATOM 687 C C . ALA A 1 90 ? -25.061 23.169 25.453 1.00 50.38 90 ALA A C 1
ATOM 689 O O . ALA A 1 90 ? -25.168 23.239 24.231 1.00 50.38 90 ALA A O 1
ATOM 690 N N . ASP A 1 91 ? -26.011 23.560 26.294 1.00 46.38 91 ASP A N 1
ATOM 691 C CA . ASP A 1 91 ? -27.107 24.428 25.896 1.00 46.38 91 ASP A CA 1
ATOM 692 C C . ASP A 1 91 ? -26.477 25.759 25.457 1.00 46.38 91 ASP A C 1
ATOM 694 O O . ASP A 1 91 ? -25.763 26.403 26.232 1.00 46.38 91 ASP A O 1
ATOM 698 N N . ASP A 1 92 ? -26.651 26.108 24.184 1.00 55.50 92 ASP A N 1
ATOM 699 C CA . ASP A 1 92 ? -26.167 27.346 23.576 1.00 55.50 92 ASP A CA 1
ATOM 700 C C . ASP A 1 92 ? -26.949 28.532 24.158 1.00 55.50 92 ASP A C 1
ATOM 702 O O . ASP A 1 92 ? -27.874 29.026 23.525 1.00 55.50 92 ASP A O 1
ATOM 706 N N . ASN A 1 93 ? -26.613 28.994 25.365 1.00 57.22 93 ASN A N 1
ATOM 707 C CA . ASN A 1 93 ? -27.138 30.247 25.921 1.00 57.22 93 ASN A CA 1
ATOM 708 C C . ASN A 1 93 ? -26.147 30.897 26.906 1.00 57.22 93 ASN A C 1
ATOM 710 O O . ASN A 1 93 ? -26.384 30.905 28.107 1.00 57.22 93 ASN A O 1
ATOM 714 N N . ASP A 1 94 ? -25.019 31.405 26.396 1.00 54.47 94 ASP A N 1
ATOM 715 C CA . ASP A 1 94 ? -24.484 32.740 26.743 1.00 54.47 94 ASP A CA 1
ATOM 716 C C . ASP A 1 94 ? -23.163 32.987 25.990 1.00 54.47 94 ASP A C 1
ATOM 718 O O . ASP A 1 94 ? -22.057 32.730 26.474 1.00 54.47 94 ASP A O 1
ATOM 722 N N . VAL A 1 95 ? -23.260 33.506 24.762 1.00 50.09 95 VAL A N 1
ATOM 723 C CA . VAL A 1 95 ? -22.111 34.138 24.100 1.00 50.09 95 VAL A CA 1
ATOM 724 C C . VAL A 1 95 ? -21.950 35.532 24.703 1.00 50.09 95 VAL A C 1
ATOM 726 O O . VAL A 1 95 ? -22.496 36.515 24.206 1.00 50.09 95 VAL A O 1
ATOM 729 N N . ALA A 1 96 ? -21.165 35.634 25.774 1.00 56.56 96 ALA A N 1
ATOM 730 C CA . ALA A 1 96 ? -20.525 36.894 26.124 1.00 56.56 96 ALA A CA 1
ATOM 731 C C . ALA A 1 96 ? -19.436 37.167 25.071 1.00 56.56 96 ALA A C 1
ATOM 733 O O . ALA A 1 96 ? -18.384 36.525 25.054 1.00 56.56 96 ALA A O 1
ATOM 734 N N . GLY A 1 97 ? -19.725 38.076 24.137 1.00 53.72 97 GLY A N 1
ATOM 735 C CA . GLY A 1 97 ? -18.778 38.493 23.104 1.00 53.72 97 GLY A CA 1
ATOM 736 C C . GLY A 1 97 ? -17.506 39.119 23.702 1.00 53.72 97 GLY A C 1
ATOM 737 O O . GLY A 1 97 ? -17.550 39.692 24.793 1.00 53.72 97 GLY A O 1
ATOM 738 N N . PRO A 1 98 ? -16.355 39.036 23.012 1.00 51.94 98 PRO A N 1
ATOM 739 C CA . PRO A 1 98 ? -15.121 39.629 23.505 1.00 51.94 98 PRO A CA 1
ATOM 740 C C . PRO A 1 98 ? -15.212 41.162 23.472 1.00 51.94 98 PRO A C 1
ATOM 742 O O . PRO A 1 98 ? -15.390 41.763 22.414 1.00 51.94 98 PRO A O 1
ATOM 745 N N . SER A 1 99 ? -15.054 41.793 24.638 1.00 55.25 99 SER A N 1
ATOM 746 C CA . SER A 1 99 ? -14.817 43.233 24.765 1.00 55.25 99 SER A CA 1
ATOM 747 C C . SER A 1 99 ? -13.385 43.537 24.330 1.00 55.25 99 SER A C 1
ATOM 749 O O . SER A 1 99 ? -12.428 43.136 24.993 1.00 55.25 99 SER A O 1
ATOM 751 N N . TRP A 1 100 ? -13.235 44.215 23.195 1.00 54.97 100 TRP A N 1
ATOM 752 C CA . TRP A 1 100 ? -11.973 44.826 22.792 1.00 54.97 100 TRP A CA 1
ATOM 753 C C . TRP A 1 100 ? -12.031 46.284 23.244 1.00 54.97 100 TRP A C 1
ATOM 755 O O . TRP A 1 100 ? -12.745 47.090 22.650 1.00 54.97 100 TRP A O 1
ATOM 765 N N . ALA A 1 101 ? -11.334 46.605 24.332 1.00 52.31 101 ALA A N 1
ATOM 766 C CA . ALA A 1 101 ? -11.119 47.985 24.750 1.00 52.31 101 ALA A CA 1
ATOM 767 C C . ALA A 1 101 ? -9.870 48.537 24.044 1.00 52.31 101 ALA A C 1
ATOM 769 O O . ALA A 1 101 ? -8.826 47.880 24.039 1.00 52.31 101 ALA A O 1
ATOM 770 N N . ASN A 1 102 ? -10.043 49.711 23.430 1.00 43.31 102 ASN A N 1
ATOM 771 C CA . ASN A 1 102 ? -9.004 50.551 22.825 1.00 43.31 102 ASN A CA 1
ATOM 772 C C . ASN A 1 102 ? -7.996 51.074 23.852 1.00 43.31 102 ASN A C 1
ATOM 774 O O . ASN A 1 102 ? -8.418 51.325 25.005 1.00 43.31 102 ASN A O 1
#

Foldseek 3Di:
DVVVVVPDDPDCVVVVVLVVVCCCQCPDPVNHDDPVVSVVVVVVQVVQVVVVHDPVRDDDDPVNVVCPDPCNVCVPPPPDDPPPPPPDPPDPPDPPDDDDDD

Solvent-accessible surface area (backbone atoms only — not comparable to full-atom values): 6781 Å² total; per-residue (Å²): 109,72,67,63,62,67,68,51,74,95,62,64,63,67,64,51,57,57,48,59,66,43,45,57,38,56,67,37,87,92,53,47,52,52,72,68,57,52,51,52,49,51,53,53,51,50,55,30,53,77,70,76,40,46,97,86,70,59,79,86,51,72,69,60,55,67,56,70,33,69,69,66,75,43,66,82,54,76,82,70,74,84,69,83,75,78,76,75,75,79,77,94,79,78,86,78,74,87,85,80,82,132

Sequence (102 aa):
LLNAIRSLPNSNADPERMFSILSHVKNKKRNKLSSTSVNANCVFKSALNARGETCLNLMIDEKHLSLMSAQNLYASAAKKNKSTLTLYAADDNDVAGPSWAN

Secondary structure (DSSP, 8-state):
-HHHHHTS-S-SHHHHHHHHHHHHHHH-TTT---HHHHHHHHHHHHHHHHHT--TTTPPPPHHHHHHT-HHHHSTTS-------------------------

Organism: NCBI:txid456900

Mean predicted aligned error: 14.03 Å